Protein AF-G6YA09-F1 (afdb_monomer_lite)

Sequence (116 aa):
MALVQNWIWVSNWNPLIDEISHMAGEDLDVGLRRILEDDLKESDTDASPPRWASCLFDGSHPIAAWFGIDQGTDILHVRIEVPDNLSVRVQTMLDLMRSYKLVASVSSCAGFEPGH

pLDDT: mean 81.67, std 13.81, range [42.19, 96.5]

Foldseek 3Di:
DDKDKDKFFLLQVVVLVCVVCVVLVHDDDPVNVVVQVVQQVVFEVPDVPGRWRWDWRNGPWIKIKTWHDHPPDRMIIIIIDTDPVCRVVNNVVRVCRRVDRDDPDPPPPDDDDDDD

Secondary structure (DSSP, 8-state):
-EEEEEEEEGGGHHHHHHHHHHHHT-PPPHHHHHHHHHHHHH-BTTSSSPB-EEEEE-SSS-EEEEEEE-TTSSEEEEEEEE-TTTHHHHHHHHHHHHHS----------------

Organism: NCBI:txid1082933

Radius of gyration: 16.12 Å; chai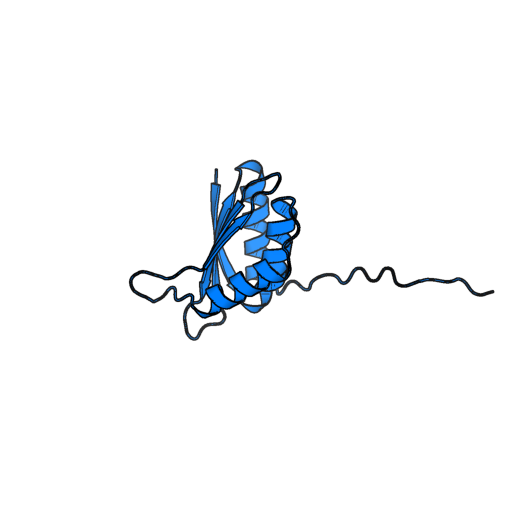ns: 1; bounding box: 42×55×32 Å

Structure (mmCIF, N/CA/C/O backbone):
data_AF-G6YA09-F1
#
_entry.id   AF-G6YA09-F1
#
loop_
_atom_site.group_PDB
_atom_site.id
_atom_site.type_symbol
_atom_site.label_atom_id
_atom_site.label_alt_id
_atom_site.label_comp_id
_atom_site.label_asym_id
_atom_site.label_entity_id
_atom_site.label_seq_id
_atom_site.pdbx_PDB_ins_code
_atom_site.Cartn_x
_atom_site.Cartn_y
_atom_site.Cartn_z
_atom_site.occupancy
_atom_site.B_iso_or_equiv
_atom_site.auth_seq_id
_atom_site.auth_comp_id
_atom_site.auth_asym_id
_atom_site.auth_atom_id
_atom_site.pdbx_PDB_model_num
ATOM 1 N N . MET A 1 1 ? -0.784 4.874 -17.433 1.00 87.69 1 MET A N 1
ATOM 2 C CA . MET A 1 1 ? -0.780 4.848 -15.958 1.00 87.69 1 MET A CA 1
ATOM 3 C C . MET A 1 1 ? -2.165 4.446 -15.526 1.00 87.69 1 MET A C 1
ATOM 5 O O . MET A 1 1 ? -3.135 5.033 -16.002 1.00 87.69 1 MET A O 1
ATOM 9 N N . ALA A 1 2 ? -2.244 3.443 -14.663 1.00 92.50 2 ALA A N 1
ATOM 10 C CA . ALA A 1 2 ? -3.481 2.875 -14.168 1.00 92.50 2 ALA A CA 1
ATOM 11 C C . ALA A 1 2 ? -3.606 3.163 -12.674 1.00 92.50 2 ALA A C 1
ATOM 13 O O . ALA A 1 2 ? -2.664 2.944 -11.914 1.00 92.50 2 ALA A O 1
ATOM 14 N N . LEU A 1 3 ? -4.788 3.617 -12.262 1.00 95.31 3 LEU A N 1
ATOM 15 C CA . LEU A 1 3 ? -5.136 3.787 -10.858 1.00 95.31 3 LEU A CA 1
ATOM 16 C C . LEU A 1 3 ? -5.909 2.558 -10.385 1.00 95.31 3 LEU A C 1
ATOM 18 O O . LEU A 1 3 ? -7.018 2.298 -10.851 1.00 95.31 3 LEU A O 1
ATOM 22 N N . VAL A 1 4 ? -5.321 1.820 -9.452 1.00 95.06 4 VAL A N 1
ATOM 23 C CA . VAL A 1 4 ? -5.920 0.648 -8.814 1.00 95.06 4 VAL A CA 1
ATOM 24 C C . VAL A 1 4 ? -6.344 1.029 -7.402 1.00 95.06 4 VAL A C 1
ATOM 26 O O . VAL A 1 4 ? -5.585 1.663 -6.672 1.00 95.06 4 VAL A O 1
ATOM 29 N N . GLN A 1 5 ? -7.564 0.668 -7.010 1.00 94.25 5 GLN A N 1
ATOM 30 C CA . GLN A 1 5 ? -8.110 1.006 -5.696 1.00 94.25 5 GLN A CA 1
ATOM 31 C C . GLN A 1 5 ? -8.814 -0.198 -5.086 1.00 94.25 5 GLN A C 1
ATOM 33 O O . GLN A 1 5 ? -9.595 -0.869 -5.761 1.00 94.25 5 GLN A O 1
ATOM 38 N N . ASN A 1 6 ? -8.549 -0.468 -3.811 1.00 93.69 6 ASN A N 1
ATOM 39 C CA . ASN A 1 6 ? -9.201 -1.542 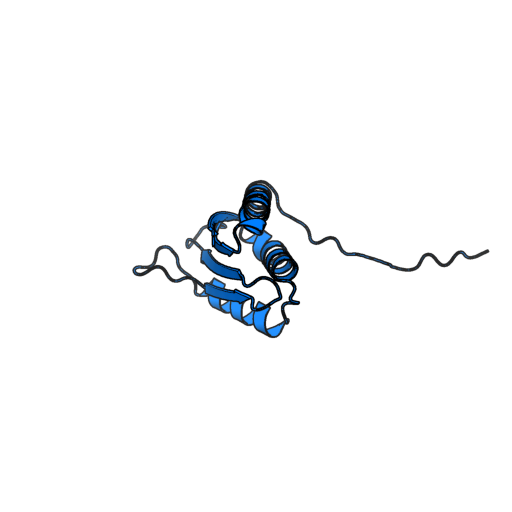-3.069 1.00 93.69 6 ASN A CA 1
ATOM 40 C C . ASN A 1 6 ? -9.085 -1.297 -1.561 1.00 93.69 6 ASN A C 1
ATOM 42 O O . ASN A 1 6 ? -8.467 -0.328 -1.122 1.00 93.69 6 ASN A O 1
ATOM 46 N N . TRP A 1 7 ? -9.638 -2.208 -0.770 1.00 91.88 7 TRP A N 1
ATOM 47 C CA . TRP A 1 7 ? -9.399 -2.265 0.665 1.00 91.88 7 TRP A CA 1
ATOM 48 C C . TRP A 1 7 ? -8.798 -3.611 1.057 1.00 91.88 7 TRP A C 1
ATOM 50 O O . TRP A 1 7 ? -9.086 -4.642 0.444 1.00 91.88 7 TRP A O 1
ATOM 60 N N . ILE A 1 8 ? -7.972 -3.600 2.098 1.00 91.38 8 ILE A N 1
ATOM 61 C CA . ILE A 1 8 ? -7.386 -4.795 2.705 1.00 91.38 8 ILE A CA 1
ATOM 62 C C . ILE A 1 8 ? -7.517 -4.720 4.227 1.00 91.38 8 ILE A C 1
ATOM 64 O O . ILE A 1 8 ? -7.849 -3.678 4.787 1.00 91.38 8 ILE A O 1
ATOM 68 N N . TRP A 1 9 ? -7.234 -5.819 4.918 1.00 89.19 9 TRP A N 1
ATOM 69 C CA . TRP A 1 9 ? -7.098 -5.790 6.375 1.00 89.19 9 TRP A CA 1
ATOM 70 C C . TRP A 1 9 ? -5.829 -5.038 6.781 1.00 89.19 9 TRP A C 1
ATOM 72 O O . TRP A 1 9 ? -4.766 -5.318 6.230 1.00 89.19 9 TRP A O 1
ATOM 82 N N . VAL A 1 10 ? -5.892 -4.177 7.801 1.00 87.69 10 VAL A N 1
ATOM 83 C CA . VAL A 1 10 ? -4.722 -3.442 8.337 1.00 87.69 10 VAL A CA 1
ATOM 84 C C . VAL A 1 10 ? -3.567 -4.390 8.689 1.00 87.69 10 VAL A C 1
ATOM 86 O O . VAL A 1 10 ? -2.399 -4.068 8.492 1.00 87.69 10 VAL A O 1
ATOM 89 N N . SER A 1 11 ? -3.874 -5.621 9.115 1.00 86.69 11 SER A N 1
ATOM 90 C CA . SER A 1 11 ? -2.858 -6.647 9.396 1.00 86.69 11 SER A CA 1
ATOM 91 C C . SER A 1 11 ? -1.999 -7.072 8.190 1.00 86.69 11 SER A C 1
ATOM 93 O O . SER A 1 11 ? -0.956 -7.695 8.394 1.00 86.69 11 SER A O 1
ATOM 95 N N . ASN A 1 12 ? -2.409 -6.735 6.961 1.00 88.06 12 ASN A N 1
ATOM 96 C CA . ASN A 1 12 ? -1.660 -6.954 5.720 1.00 88.06 12 ASN A CA 1
ATOM 97 C C . ASN A 1 12 ? -0.775 -5.762 5.318 1.00 88.06 12 ASN A C 1
ATOM 99 O O . ASN A 1 12 ? -0.123 -5.837 4.281 1.00 88.06 12 ASN A O 1
ATOM 103 N N . TRP A 1 13 ? -0.700 -4.701 6.129 1.00 88.06 13 TRP A N 1
ATOM 104 C CA . TRP A 1 13 ? 0.147 -3.530 5.876 1.00 88.06 13 TRP A CA 1
ATOM 105 C C . TRP A 1 13 ? 1.589 -3.895 5.505 1.00 88.06 13 TRP A C 1
ATOM 107 O O . TRP A 1 13 ? 2.103 -3.462 4.479 1.00 88.06 13 TRP A O 1
ATOM 117 N N . ASN A 1 14 ? 2.232 -4.735 6.318 1.00 87.12 14 ASN A N 1
ATOM 118 C CA . ASN A 1 14 ? 3.632 -5.086 6.101 1.00 87.12 14 ASN A CA 1
ATOM 119 C C . ASN A 1 14 ? 3.855 -5.861 4.790 1.00 87.12 14 ASN A C 1
ATOM 121 O O . ASN A 1 14 ? 4.642 -5.384 3.975 1.00 87.12 14 ASN A O 1
ATOM 125 N N . PRO A 1 15 ? 3.132 -6.970 4.531 1.00 88.25 15 PRO A N 1
ATOM 126 C CA . PRO A 1 15 ? 3.188 -7.648 3.237 1.00 88.25 15 PRO A CA 1
ATOM 127 C C . PRO A 1 15 ? 2.874 -6.743 2.040 1.00 88.25 15 PRO A C 1
ATOM 129 O O . PRO A 1 15 ? 3.468 -6.913 0.980 1.00 88.25 15 PRO A O 1
ATOM 132 N N . LEU A 1 16 ? 1.942 -5.794 2.191 1.00 90.06 16 LEU A N 1
ATOM 133 C CA . LEU A 1 16 ? 1.591 -4.850 1.132 1.00 90.06 16 LEU A CA 1
ATOM 134 C C . LEU A 1 16 ? 2.781 -3.972 0.753 1.00 90.06 16 LEU A C 1
ATOM 136 O O . LEU A 1 16 ? 3.121 -3.874 -0.422 1.00 90.06 16 LEU A O 1
ATOM 140 N N . ILE A 1 17 ? 3.402 -3.334 1.743 1.00 89.00 17 ILE A N 1
ATOM 141 C CA . ILE A 1 17 ? 4.526 -2.427 1.514 1.00 89.00 17 ILE A CA 1
ATOM 142 C C . ILE A 1 17 ? 5.728 -3.178 0.939 1.00 89.00 17 ILE A C 1
ATOM 144 O O . ILE A 1 17 ? 6.357 -2.679 0.006 1.00 89.00 17 ILE A O 1
ATOM 148 N N . ASP A 1 18 ? 6.006 -4.390 1.424 1.00 88.31 18 ASP A N 1
ATOM 149 C CA . ASP A 1 18 ? 7.098 -5.215 0.897 1.00 88.31 18 ASP A CA 1
ATOM 150 C C . ASP A 1 18 ? 6.882 -5.541 -0.593 1.00 88.31 18 ASP A C 1
ATOM 152 O O . ASP A 1 18 ? 7.797 -5.385 -1.402 1.00 88.31 18 ASP A O 1
ATOM 156 N N . GLU A 1 19 ? 5.660 -5.916 -0.988 1.00 89.44 19 GLU A N 1
ATOM 157 C CA . GLU A 1 19 ? 5.365 -6.209 -2.394 1.00 89.44 19 GLU A CA 1
ATOM 158 C C . GLU A 1 19 ? 5.351 -4.969 -3.289 1.00 89.44 19 GLU A C 1
ATOM 160 O O . GLU A 1 19 ? 5.808 -5.040 -4.430 1.00 89.44 19 GLU A O 1
ATOM 165 N N . ILE A 1 20 ? 4.864 -3.819 -2.807 1.00 90.50 20 ILE A N 1
ATOM 166 C CA . ILE A 1 20 ? 4.928 -2.569 -3.583 1.00 90.50 20 ILE A CA 1
ATOM 167 C C . ILE A 1 20 ? 6.387 -2.186 -3.846 1.00 90.50 20 ILE A C 1
ATOM 169 O O . ILE A 1 20 ? 6.731 -1.892 -4.989 1.00 90.50 20 ILE A O 1
ATOM 173 N N . SER A 1 21 ? 7.243 -2.272 -2.826 1.00 88.12 21 SER A N 1
ATOM 174 C CA . SER A 1 21 ? 8.682 -1.996 -2.944 1.00 88.12 21 SER A CA 1
ATOM 175 C C . SER A 1 21 ? 9.332 -2.929 -3.968 1.00 88.12 21 SER A C 1
ATOM 177 O O . SER A 1 21 ? 9.970 -2.489 -4.927 1.00 88.12 21 SER A O 1
ATOM 179 N N . HIS A 1 22 ? 9.058 -4.231 -3.847 1.00 89.44 22 HIS A N 1
ATOM 180 C CA . HIS A 1 22 ? 9.562 -5.233 -4.778 1.00 89.44 22 HIS A CA 1
ATOM 181 C C . HIS A 1 22 ? 9.088 -4.993 -6.222 1.00 89.44 22 HIS A C 1
ATOM 183 O O . HIS A 1 22 ? 9.873 -5.126 -7.162 1.00 89.44 22 HIS A O 1
ATOM 189 N N . MET A 1 23 ? 7.821 -4.610 -6.421 1.00 89.44 23 MET A N 1
ATOM 190 C CA . MET A 1 23 ? 7.278 -4.269 -7.741 1.00 89.44 23 MET A CA 1
ATOM 191 C C . MET A 1 23 ? 7.880 -2.988 -8.322 1.00 89.44 23 MET A C 1
ATOM 193 O O . MET A 1 23 ? 8.125 -2.939 -9.529 1.00 89.44 23 MET A O 1
ATOM 197 N N . ALA A 1 24 ? 8.121 -1.976 -7.488 1.00 87.94 24 ALA A N 1
ATOM 198 C CA . ALA A 1 24 ? 8.809 -0.756 -7.891 1.00 87.94 24 ALA A CA 1
ATOM 199 C C . ALA A 1 24 ? 10.288 -1.018 -8.225 1.00 87.94 24 ALA A C 1
ATOM 201 O O . ALA A 1 24 ? 10.889 -0.289 -9.015 1.00 87.94 24 ALA A O 1
ATOM 202 N N . GLY A 1 25 ? 10.859 -2.103 -7.694 1.00 86.88 25 GLY A N 1
ATOM 203 C CA . GLY A 1 25 ? 12.263 -2.461 -7.863 1.00 86.88 25 GLY A CA 1
ATOM 204 C C . GLY A 1 25 ? 13.174 -1.674 -6.924 1.00 86.88 25 GLY A C 1
ATOM 205 O O . GLY A 1 25 ? 14.294 -1.343 -7.309 1.00 86.88 25 GLY A O 1
ATOM 206 N N . GLU A 1 26 ? 12.682 -1.351 -5.729 1.00 84.94 26 GLU A N 1
ATOM 207 C CA . GLU A 1 26 ? 13.436 -0.697 -4.662 1.00 84.94 26 GLU A CA 1
ATOM 208 C C . GLU A 1 26 ? 13.264 -1.437 -3.333 1.00 84.94 26 GLU A C 1
ATOM 210 O O . GLU A 1 26 ? 12.262 -2.117 -3.107 1.00 84.94 26 GLU A O 1
ATOM 215 N N . ASP A 1 27 ? 14.251 -1.302 -2.452 1.00 78.44 27 ASP A N 1
ATOM 216 C CA . ASP A 1 27 ? 14.159 -1.795 -1.081 1.00 78.44 27 ASP A CA 1
ATOM 217 C C . ASP A 1 27 ? 13.714 -0.647 -0.176 1.00 78.44 27 ASP A C 1
ATOM 219 O O . ASP A 1 27 ? 14.357 0.405 -0.126 1.00 78.44 27 ASP A O 1
ATOM 223 N N . LEU A 1 28 ? 12.624 -0.851 0.563 1.00 73.88 28 LEU A N 1
ATOM 224 C CA . LEU A 1 28 ? 12.166 0.146 1.519 1.00 73.88 28 LEU A CA 1
ATOM 225 C C . LEU A 1 28 ? 13.084 0.161 2.744 1.00 73.88 28 LEU A C 1
ATOM 227 O O . LEU A 1 28 ? 13.164 -0.824 3.484 1.00 73.88 28 LEU A O 1
ATOM 231 N N . ASP A 1 29 ? 13.739 1.291 2.998 1.00 75.25 29 ASP A N 1
ATOM 232 C CA . ASP A 1 29 ? 14.511 1.458 4.226 1.00 75.25 29 ASP A CA 1
ATOM 233 C C . ASP A 1 29 ? 13.597 1.463 5.467 1.00 75.25 29 ASP A C 1
ATOM 235 O O . ASP A 1 29 ? 12.452 1.930 5.447 1.00 75.25 29 ASP A O 1
ATOM 239 N N . VAL A 1 30 ? 14.133 0.981 6.590 1.00 75.12 30 VAL A N 1
ATOM 240 C CA . VAL A 1 30 ? 13.444 0.914 7.886 1.00 75.12 30 VAL A CA 1
ATOM 241 C C . VAL A 1 30 ? 12.970 2.302 8.333 1.00 75.12 30 VAL A C 1
ATOM 243 O O . VAL A 1 30 ? 11.906 2.419 8.945 1.00 75.12 30 VAL A O 1
ATOM 246 N N . GLY A 1 31 ? 13.725 3.360 8.011 1.00 74.44 31 GLY A N 1
ATOM 247 C CA . GLY A 1 31 ? 13.339 4.739 8.299 1.00 74.44 31 GLY A CA 1
ATOM 248 C C . GLY A 1 31 ? 12.071 5.166 7.559 1.00 74.44 31 GLY A C 1
ATOM 249 O O . GLY A 1 31 ? 11.146 5.685 8.183 1.00 74.44 31 GLY A O 1
ATOM 250 N N . LEU A 1 32 ? 11.996 4.889 6.254 1.00 71.19 32 LEU A N 1
ATOM 251 C CA . LEU A 1 32 ? 10.837 5.232 5.425 1.00 71.19 32 LEU A CA 1
ATOM 252 C C . LEU A 1 32 ? 9.599 4.429 5.842 1.00 71.19 32 LEU A C 1
ATOM 254 O O . LEU A 1 32 ? 8.505 4.982 5.933 1.00 71.19 32 LEU A O 1
ATOM 258 N N . ARG A 1 33 ? 9.788 3.151 6.195 1.00 80.00 33 ARG A N 1
ATOM 259 C CA . ARG A 1 33 ? 8.715 2.293 6.721 1.00 80.00 33 ARG A CA 1
ATOM 260 C C . ARG A 1 33 ? 8.080 2.889 7.969 1.00 80.00 33 ARG A C 1
ATOM 262 O O . ARG A 1 33 ? 6.860 2.931 8.085 1.00 80.00 33 ARG A O 1
ATOM 269 N N . ARG A 1 34 ? 8.915 3.364 8.892 1.00 78.69 34 ARG A N 1
ATOM 270 C CA . ARG A 1 34 ? 8.459 3.942 10.155 1.00 78.69 34 ARG A CA 1
ATOM 271 C C . ARG A 1 34 ? 7.714 5.258 9.950 1.00 78.69 34 ARG A C 1
ATOM 273 O O . ARG A 1 34 ? 6.694 5.461 10.594 1.00 78.69 34 ARG A O 1
ATOM 280 N N . ILE A 1 35 ? 8.196 6.111 9.043 1.00 78.75 35 ILE A N 1
ATOM 281 C CA . ILE A 1 35 ? 7.504 7.356 8.678 1.00 78.75 35 ILE A CA 1
ATOM 282 C C . ILE A 1 35 ? 6.110 7.035 8.138 1.00 78.75 35 ILE A C 1
ATOM 284 O O . ILE A 1 35 ? 5.132 7.585 8.623 1.00 78.75 35 ILE A O 1
ATOM 288 N N . LEU A 1 36 ? 6.003 6.074 7.217 1.00 81.06 36 LEU A N 1
ATOM 289 C CA . LEU A 1 36 ? 4.711 5.667 6.665 1.00 81.06 36 LEU A CA 1
ATOM 290 C C . LEU A 1 36 ? 3.778 5.057 7.710 1.00 81.06 36 LEU A C 1
ATOM 292 O O . LEU A 1 36 ? 2.578 5.300 7.664 1.00 81.06 36 LEU A O 1
ATOM 296 N N . GLU A 1 37 ? 4.303 4.269 8.648 1.00 83.44 37 GLU A N 1
ATOM 297 C CA . GLU A 1 37 ? 3.511 3.738 9.761 1.00 83.44 37 GLU A CA 1
ATOM 298 C C . GLU A 1 37 ? 2.988 4.838 10.689 1.00 83.44 37 GLU A C 1
ATOM 300 O O . GLU A 1 37 ? 1.871 4.726 11.196 1.00 83.44 37 GLU A O 1
ATOM 305 N N . ASP A 1 38 ? 3.784 5.875 10.943 1.00 83.44 38 ASP A N 1
ATOM 306 C CA . ASP A 1 38 ? 3.371 7.005 11.770 1.00 83.44 38 ASP A CA 1
ATOM 307 C C . ASP A 1 38 ? 2.345 7.878 11.0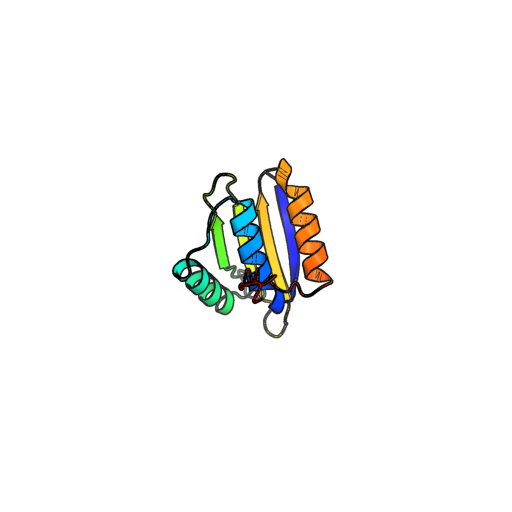24 1.00 83.44 38 ASP A C 1
ATOM 309 O O 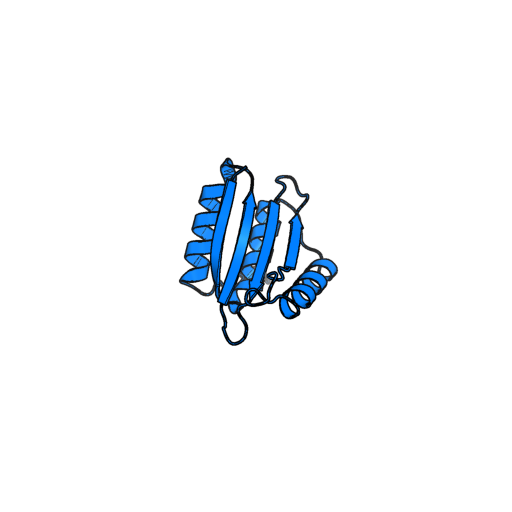. ASP A 1 38 ? 1.272 8.136 11.572 1.00 83.44 38 ASP A O 1
ATOM 313 N N . ASP A 1 39 ? 2.577 8.185 9.745 1.00 81.81 39 ASP A N 1
ATOM 314 C CA . ASP A 1 39 ? 1.618 8.887 8.879 1.00 81.81 39 ASP A CA 1
ATOM 315 C C . ASP A 1 39 ? 0.292 8.119 8.758 1.00 81.81 39 ASP A C 1
ATOM 317 O O . ASP A 1 39 ? -0.792 8.705 8.749 1.00 81.81 39 ASP A O 1
ATOM 321 N N . LEU A 1 40 ? 0.350 6.784 8.697 1.00 82.81 40 LEU A N 1
ATOM 322 C CA . LEU A 1 40 ? -0.835 5.937 8.620 1.00 82.81 40 LEU A CA 1
ATOM 323 C C . LEU A 1 40 ? -1.678 6.006 9.901 1.00 82.81 40 LEU A C 1
ATOM 325 O O . LEU A 1 40 ? -2.906 6.007 9.816 1.00 82.81 40 LEU A O 1
ATOM 329 N N . LYS A 1 41 ? -1.054 6.104 11.081 1.00 80.44 41 LYS A N 1
ATOM 330 C CA . LYS A 1 41 ? -1.780 6.297 12.354 1.00 80.44 41 LYS A CA 1
ATOM 331 C C . LYS A 1 41 ? -2.469 7.657 12.426 1.00 80.44 41 LYS A C 1
ATOM 333 O O . LYS A 1 41 ? -3.459 7.795 13.139 1.00 80.44 41 LYS A O 1
ATOM 338 N N . GLU A 1 42 ? -1.935 8.650 11.722 1.00 79.00 42 GLU A N 1
ATOM 339 C CA . GLU A 1 42 ? -2.523 9.988 11.617 1.00 79.00 42 GLU A CA 1
ATOM 340 C C . GLU A 1 42 ? -3.552 10.107 10.478 1.00 79.00 42 GLU A C 1
ATOM 342 O O . GLU A 1 42 ? -4.287 11.101 10.409 1.00 79.00 42 GLU A O 1
ATOM 347 N N . SER A 1 43 ? -3.628 9.096 9.603 1.00 78.62 43 SER A N 1
ATOM 348 C CA . SER A 1 43 ? -4.601 9.024 8.513 1.00 78.62 43 SER A CA 1
ATOM 349 C C . SER A 1 43 ? -6.026 8.834 9.039 1.00 78.62 43 SER A C 1
ATOM 351 O O . SER A 1 43 ? -6.265 8.203 10.069 1.00 78.62 43 SER A O 1
ATOM 353 N N . ASP A 1 44 ? -6.980 9.437 8.335 1.00 73.50 44 ASP A N 1
ATOM 354 C CA . ASP A 1 44 ? -8.390 9.444 8.710 1.00 73.50 44 ASP A CA 1
ATOM 355 C C . ASP A 1 44 ? -9.215 9.703 7.451 1.00 73.50 44 ASP A C 1
ATOM 357 O O . ASP A 1 44 ? -9.322 10.839 6.970 1.00 73.50 44 ASP A O 1
ATOM 361 N N . THR A 1 45 ? -9.741 8.629 6.874 1.00 72.00 45 THR A N 1
ATOM 362 C CA . THR A 1 45 ? -10.539 8.667 5.644 1.00 72.00 45 THR A CA 1
ATOM 363 C C . THR A 1 45 ? -11.949 9.209 5.858 1.00 72.00 45 THR A C 1
ATOM 365 O O . THR A 1 45 ? -12.566 9.642 4.882 1.00 72.00 45 THR A O 1
ATOM 368 N N . ASP A 1 46 ? -12.411 9.277 7.111 1.00 72.25 46 ASP A N 1
ATOM 369 C CA . ASP A 1 46 ? -13.701 9.849 7.508 1.00 72.25 46 ASP A CA 1
ATOM 370 C C . ASP A 1 46 ? -13.615 11.362 7.805 1.00 72.25 46 ASP A C 1
ATOM 372 O O . ASP A 1 46 ? -14.641 12.049 7.888 1.00 72.25 46 ASP A O 1
ATOM 376 N N . ALA A 1 47 ? -12.402 11.916 7.930 1.00 73.31 47 ALA A N 1
ATOM 377 C CA . ALA A 1 47 ? -12.182 13.355 8.059 1.00 73.31 47 ALA A CA 1
ATOM 378 C C . ALA A 1 47 ? -12.656 14.132 6.817 1.00 73.31 47 ALA A C 1
ATOM 380 O O . ALA A 1 47 ? -12.706 13.623 5.698 1.00 73.31 47 ALA A O 1
ATOM 381 N N . SER A 1 48 ? -12.951 15.424 6.997 1.00 69.50 48 SER A N 1
ATOM 382 C CA . SER A 1 48 ? -13.290 16.334 5.898 1.00 69.50 48 SER A CA 1
ATOM 383 C C . SER A 1 48 ? -12.304 17.513 5.862 1.00 69.50 48 SER A C 1
ATOM 385 O O . SER A 1 48 ? -12.426 18.422 6.688 1.00 69.50 48 SER A O 1
ATOM 387 N N . PRO A 1 49 ? -11.314 17.521 4.942 1.00 72.12 49 PRO A N 1
ATOM 388 C CA . PRO A 1 49 ? -11.072 16.527 3.889 1.00 72.12 49 PRO A CA 1
ATOM 389 C C . PRO A 1 49 ? -10.425 15.219 4.404 1.00 72.12 49 PRO A C 1
ATOM 391 O O . PRO A 1 49 ? -9.740 15.256 5.430 1.00 72.12 49 PRO A O 1
ATOM 394 N N . PRO A 1 50 ? -10.579 14.092 3.675 1.00 80.50 50 PRO A N 1
ATOM 395 C CA . PRO A 1 50 ? -9.948 12.821 4.026 1.00 80.50 50 PRO A CA 1
ATOM 396 C C . PRO A 1 50 ? -8.427 12.942 4.063 1.00 80.50 50 PRO A C 1
ATOM 398 O O . PRO A 1 50 ? -7.818 13.487 3.135 1.00 80.50 50 PRO A O 1
ATOM 401 N N . ARG A 1 51 ? -7.808 12.402 5.109 1.00 82.19 51 ARG A N 1
ATOM 402 C CA . ARG A 1 51 ? -6.355 12.394 5.287 1.00 82.19 51 ARG A CA 1
ATOM 403 C C . ARG A 1 51 ? -5.802 11.034 4.895 1.00 82.19 51 ARG A C 1
ATOM 405 O O . ARG A 1 51 ? -6.195 10.020 5.460 1.00 82.19 51 ARG A O 1
ATOM 412 N N . TRP A 1 52 ? -4.886 11.044 3.934 1.00 88.06 52 TRP A N 1
ATOM 413 C CA . TRP A 1 52 ? -4.223 9.857 3.406 1.00 88.06 52 TRP A CA 1
ATOM 414 C C . TRP A 1 52 ? -2.729 9.956 3.690 1.00 88.06 52 TRP A C 1
ATOM 416 O O . TRP A 1 52 ? -2.132 11.002 3.435 1.00 88.06 52 TRP A O 1
ATOM 426 N N . ALA A 1 53 ? -2.126 8.866 4.153 1.00 88.56 53 ALA A N 1
ATOM 427 C CA . ALA A 1 53 ? -0.683 8.698 4.083 1.00 88.56 53 ALA A CA 1
ATOM 428 C C . ALA A 1 53 ? -0.308 8.427 2.622 1.00 88.56 53 ALA A C 1
ATOM 430 O O . ALA A 1 53 ? -0.992 7.659 1.945 1.00 88.56 53 ALA A O 1
ATOM 431 N N . SER A 1 54 ? 0.748 9.054 2.110 1.00 89.56 54 SER A N 1
ATOM 432 C CA . SER A 1 54 ? 1.163 8.883 0.715 1.00 89.56 54 SER A CA 1
ATOM 433 C C . SER A 1 54 ? 2.647 8.594 0.607 1.00 89.56 54 SER A C 1
ATOM 435 O O . SER A 1 54 ? 3.446 9.237 1.281 1.00 89.56 54 SER A O 1
ATOM 437 N N . CYS A 1 55 ? 3.010 7.688 -0.292 1.00 88.25 55 CYS A N 1
ATOM 438 C CA . CYS A 1 55 ? 4.391 7.360 -0.606 1.00 88.25 55 CYS A CA 1
ATOM 439 C C . CYS A 1 55 ? 4.593 7.335 -2.118 1.00 88.25 55 CYS A C 1
ATOM 441 O O . CYS A 1 55 ? 3.720 6.869 -2.854 1.00 88.25 55 CYS A O 1
ATOM 443 N N . LEU A 1 56 ? 5.752 7.806 -2.563 1.00 88.88 56 LEU A N 1
ATOM 444 C CA . LEU A 1 56 ? 6.226 7.607 -3.922 1.00 88.88 56 LEU A CA 1
ATOM 445 C C . LEU A 1 56 ? 7.420 6.659 -3.868 1.00 88.88 56 LEU A C 1
ATOM 447 O O . LEU A 1 56 ? 8.372 6.911 -3.135 1.00 88.88 56 LEU A O 1
ATOM 451 N N . PHE A 1 57 ? 7.326 5.588 -4.643 1.00 88.25 57 PHE A N 1
ATOM 452 C CA . PHE A 1 57 ? 8.374 4.608 -4.850 1.00 88.25 57 PHE A CA 1
ATOM 453 C C . PHE A 1 57 ? 9.038 4.946 -6.185 1.00 88.25 57 PHE A C 1
ATOM 455 O O . PHE A 1 57 ? 8.384 4.863 -7.229 1.00 88.25 57 PHE A O 1
ATOM 462 N N . ASP A 1 58 ? 10.301 5.366 -6.152 1.00 86.94 58 ASP A N 1
ATOM 463 C CA . ASP A 1 58 ? 11.038 5.947 -7.289 1.00 86.94 58 ASP A CA 1
ATOM 464 C C . ASP A 1 58 ? 11.933 4.923 -8.010 1.00 86.94 58 ASP A C 1
ATOM 466 O O . ASP A 1 58 ? 12.795 5.281 -8.819 1.00 86.94 58 ASP A O 1
ATOM 470 N N . GLY A 1 59 ? 11.742 3.635 -7.718 1.00 85.25 59 GLY A N 1
ATOM 471 C CA . GLY A 1 59 ? 12.447 2.534 -8.358 1.00 85.25 59 GLY A CA 1
ATOM 472 C C . GLY A 1 59 ? 12.278 2.455 -9.886 1.00 85.25 59 GLY A C 1
ATOM 473 O O . GLY A 1 59 ? 11.747 3.332 -10.570 1.00 85.25 59 GLY A O 1
ATOM 474 N N . SER A 1 60 ? 12.728 1.337 -10.459 1.00 88.12 60 SER A N 1
ATOM 475 C CA . SER A 1 60 ? 12.678 1.084 -11.913 1.00 88.12 60 SER A CA 1
ATOM 476 C C . SER A 1 60 ? 11.268 1.203 -12.511 1.00 88.12 60 SER A C 1
ATOM 478 O O . SER A 1 60 ? 11.112 1.484 -13.704 1.00 88.12 60 SER A O 1
ATOM 480 N N . HIS A 1 61 ? 10.243 0.987 -11.691 1.00 87.56 61 HIS A N 1
ATOM 481 C CA . HIS A 1 61 ? 8.848 1.211 -12.030 1.00 87.56 61 HIS A CA 1
ATOM 482 C C . HIS A 1 61 ? 8.241 2.162 -10.998 1.00 87.56 61 HIS A C 1
ATOM 484 O O . HIS A 1 61 ? 7.907 1.703 -9.912 1.00 87.56 61 HIS A O 1
ATOM 490 N N . PRO A 1 62 ? 8.083 3.461 -11.314 1.00 89.12 62 PRO A N 1
ATOM 491 C CA . PRO A 1 62 ? 7.539 4.412 -10.358 1.00 89.12 62 PRO A CA 1
ATOM 492 C C . PRO A 1 62 ? 6.127 4.018 -9.924 1.00 89.12 62 PRO A C 1
ATOM 494 O O . PRO A 1 62 ? 5.268 3.767 -10.776 1.00 89.12 62 PRO A O 1
ATOM 497 N N . ILE A 1 63 ? 5.893 3.964 -8.615 1.00 91.94 63 ILE A N 1
ATOM 498 C CA . ILE A 1 63 ? 4.593 3.636 -8.024 1.00 91.94 63 ILE A CA 1
ATOM 499 C C . ILE A 1 63 ? 4.236 4.720 -7.013 1.00 91.94 63 ILE A C 1
ATOM 501 O O . ILE A 1 63 ? 4.979 4.956 -6.068 1.00 91.94 63 ILE A O 1
ATOM 505 N N . ALA A 1 64 ? 3.080 5.359 -7.175 1.00 93.38 64 ALA A N 1
ATOM 506 C CA . ALA A 1 64 ? 2.538 6.251 -6.153 1.00 93.38 64 ALA A CA 1
ATOM 507 C C . ALA A 1 64 ? 1.443 5.515 -5.381 1.00 93.38 64 ALA A C 1
ATOM 509 O O . ALA A 1 64 ? 0.520 4.966 -5.982 1.00 93.38 64 ALA A O 1
ATOM 510 N N . ALA A 1 65 ? 1.540 5.484 -4.056 1.00 93.00 65 ALA A N 1
ATOM 511 C CA . ALA A 1 65 ? 0.586 4.797 -3.200 1.00 93.00 65 ALA A CA 1
ATOM 512 C C . ALA A 1 65 ? 0.001 5.745 -2.151 1.00 93.00 65 ALA A C 1
ATOM 514 O O . ALA A 1 65 ? 0.708 6.565 -1.569 1.00 93.00 65 ALA A O 1
ATOM 515 N N . TRP A 1 66 ? -1.295 5.600 -1.892 1.00 94.44 66 TRP A N 1
ATOM 516 C CA . TRP A 1 66 ? -2.030 6.306 -0.852 1.00 94.44 66 TRP A CA 1
ATOM 517 C C . TRP A 1 66 ? -2.760 5.303 0.030 1.00 94.44 66 TRP A C 1
ATOM 519 O O . TRP A 1 66 ? -3.419 4.384 -0.464 1.00 94.44 66 TRP A O 1
ATOM 529 N N . PHE A 1 67 ? -2.677 5.522 1.334 1.00 92.88 67 PHE A N 1
ATOM 530 C CA . PHE A 1 67 ? -3.194 4.639 2.365 1.00 92.88 67 PHE A CA 1
ATOM 531 C C . PHE A 1 67 ? -4.050 5.426 3.353 1.00 92.88 67 PHE A C 1
ATOM 533 O O . PHE A 1 67 ? -3.712 6.554 3.714 1.00 92.88 67 PHE A O 1
ATOM 540 N N . GLY A 1 68 ? -5.162 4.843 3.782 1.00 89.94 68 GLY A N 1
ATOM 541 C CA . GLY A 1 68 ? -6.064 5.482 4.730 1.00 89.94 68 GLY A CA 1
ATOM 542 C C . GLY A 1 68 ? -6.828 4.463 5.561 1.00 89.94 68 GLY A C 1
ATOM 543 O O . GLY A 1 68 ? -7.196 3.407 5.048 1.00 89.94 68 GLY A O 1
ATOM 544 N N . ILE A 1 69 ? -7.038 4.765 6.839 1.00 87.19 69 ILE A N 1
ATOM 545 C CA . ILE A 1 69 ? -7.768 3.905 7.775 1.00 87.19 69 ILE A CA 1
ATOM 546 C C . ILE A 1 69 ? -9.094 4.571 8.146 1.00 87.19 69 ILE A C 1
ATOM 548 O O . ILE A 1 69 ? -9.107 5.729 8.567 1.00 87.19 69 ILE A O 1
ATOM 552 N N . ASP A 1 70 ? -10.188 3.810 8.051 1.00 81.06 70 ASP A N 1
ATOM 553 C CA . ASP A 1 70 ? -11.481 4.226 8.607 1.00 81.06 70 ASP A CA 1
ATOM 554 C C . ASP A 1 70 ? -11.431 4.039 10.130 1.00 81.06 70 ASP A C 1
ATOM 556 O O . ASP A 1 70 ? -11.190 2.925 10.625 1.00 81.06 70 ASP A O 1
ATOM 560 N N . GLN A 1 71 ? -11.646 5.114 10.894 1.00 73.69 71 GLN A N 1
ATOM 561 C CA . GLN A 1 71 ? -11.490 5.065 12.347 1.00 73.69 71 GLN A CA 1
ATOM 562 C C . GLN A 1 71 ? -12.471 4.080 12.993 1.00 73.69 71 GLN A C 1
ATOM 564 O O . GLN A 1 71 ? -13.670 4.073 12.726 1.00 73.69 71 GLN A O 1
ATOM 569 N N . GLY A 1 72 ? -11.953 3.248 13.900 1.00 75.00 72 GLY A N 1
ATOM 570 C CA . GLY A 1 72 ? -12.747 2.211 14.565 1.00 75.00 72 GLY A CA 1
ATOM 571 C C . GLY A 1 72 ? -12.961 0.948 13.726 1.00 75.00 72 GLY A C 1
ATOM 572 O O . GLY A 1 72 ? -13.741 0.086 14.132 1.00 75.00 72 GLY A O 1
ATOM 573 N N . THR A 1 73 ? -12.262 0.812 12.596 1.00 81.25 73 THR A N 1
ATOM 574 C CA . THR A 1 73 ? -12.242 -0.404 11.777 1.00 81.25 73 THR A CA 1
ATOM 575 C C . THR A 1 73 ? -10.819 -0.950 11.615 1.00 81.25 73 THR A C 1
ATOM 577 O O . THR A 1 73 ? -9.840 -0.228 11.781 1.00 81.25 73 THR A O 1
ATOM 580 N N . ASP A 1 74 ? -10.710 -2.225 11.232 1.00 83.88 74 ASP A N 1
ATOM 581 C CA . ASP A 1 74 ? -9.448 -2.852 10.806 1.00 83.88 74 ASP A CA 1
ATOM 582 C C . ASP A 1 74 ? -9.273 -2.810 9.274 1.00 83.88 74 ASP A C 1
ATOM 584 O O . ASP A 1 74 ? -8.606 -3.672 8.687 1.00 83.88 74 ASP A O 1
ATOM 588 N N . ILE A 1 75 ? -9.906 -1.838 8.609 1.00 87.12 75 ILE A N 1
ATOM 589 C CA . ILE A 1 75 ? -9.905 -1.695 7.152 1.00 87.12 75 ILE A CA 1
ATOM 590 C C . ILE A 1 75 ? -8.873 -0.644 6.745 1.00 87.12 75 ILE A C 1
ATOM 592 O O . ILE A 1 75 ? -8.906 0.500 7.191 1.00 87.12 75 ILE A O 1
ATOM 596 N N . LEU A 1 76 ? -7.968 -1.052 5.858 1.00 90.25 76 LEU A N 1
ATOM 597 C CA . LEU A 1 76 ? -7.011 -0.189 5.187 1.00 90.25 76 LEU A CA 1
ATOM 598 C C . LEU A 1 76 ? -7.473 0.033 3.747 1.00 90.25 76 LEU A C 1
ATOM 600 O O . LEU A 1 76 ? -7.458 -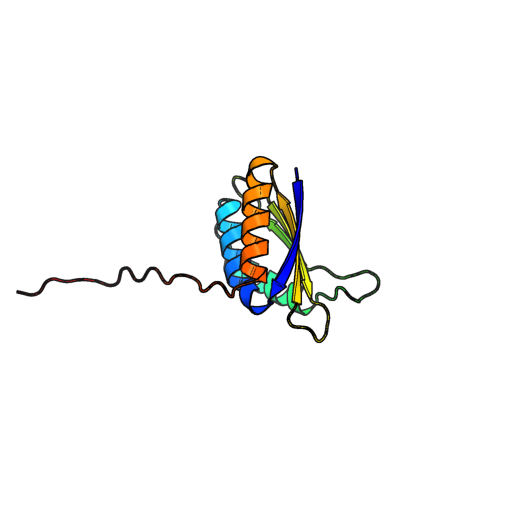0.896 2.935 1.00 90.25 76 LEU A O 1
ATOM 604 N N . HIS A 1 77 ? -7.843 1.264 3.413 1.00 92.44 77 HIS A N 1
ATOM 605 C CA . HIS A 1 77 ? -8.061 1.683 2.035 1.00 92.44 77 H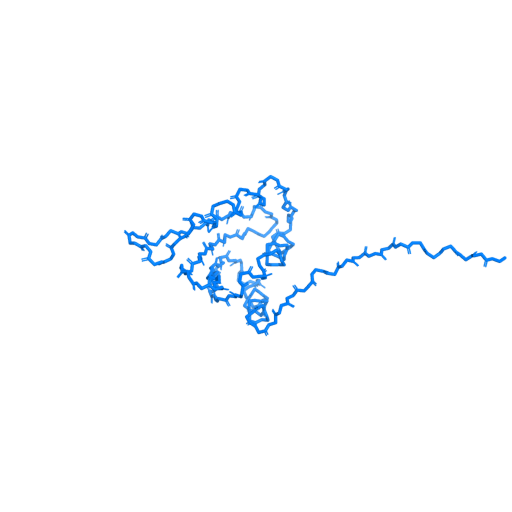IS A CA 1
ATOM 606 C C . HIS A 1 77 ? -6.731 1.943 1.354 1.00 92.44 77 HIS A C 1
ATOM 608 O O . HIS A 1 77 ? -5.853 2.616 1.894 1.00 92.44 77 HIS A O 1
ATOM 614 N N . VAL A 1 78 ? -6.602 1.427 0.138 1.00 93.38 78 VAL A N 1
ATOM 615 C CA . VAL A 1 78 ? -5.378 1.492 -0.648 1.00 93.38 78 VAL A CA 1
ATOM 616 C C . VAL A 1 78 ? -5.710 2.034 -2.032 1.00 93.38 78 VAL A C 1
ATOM 618 O O . VAL A 1 78 ? -6.608 1.538 -2.716 1.00 93.38 78 VAL A O 1
ATOM 621 N N . ARG A 1 79 ? -4.958 3.042 -2.468 1.00 95.25 79 ARG A N 1
ATOM 622 C CA . ARG A 1 79 ? -4.951 3.529 -3.850 1.00 95.25 79 ARG A CA 1
ATOM 623 C C . ARG A 1 79 ? -3.525 3.468 -4.359 1.00 95.25 79 ARG A C 1
ATOM 625 O O . ARG A 1 79 ? -2.625 3.928 -3.671 1.00 95.25 79 ARG A O 1
ATOM 632 N N . ILE A 1 80 ? -3.319 2.903 -5.539 1.00 94.88 80 ILE A N 1
ATOM 633 C CA . ILE A 1 80 ? -1.991 2.753 -6.126 1.00 94.88 80 ILE A CA 1
ATOM 634 C C . ILE A 1 80 ? -2.054 3.162 -7.591 1.00 94.88 80 ILE A C 1
ATOM 636 O O . ILE A 1 80 ? -2.826 2.600 -8.368 1.00 94.88 80 ILE A O 1
ATOM 640 N N . GLU A 1 81 ? -1.250 4.145 -7.966 1.00 96.50 81 GLU A N 1
ATOM 641 C CA . GLU A 1 81 ? -1.000 4.516 -9.350 1.00 96.50 81 GLU A CA 1
ATOM 642 C C . GLU A 1 81 ? 0.258 3.798 -9.835 1.00 96.50 81 GLU A C 1
ATOM 644 O O . GLU A 1 81 ? 1.339 3.957 -9.267 1.00 96.50 81 GLU A O 1
ATOM 649 N N . VAL A 1 82 ? 0.097 2.980 -10.876 1.00 94.19 82 VAL A N 1
ATOM 650 C CA . VAL A 1 82 ? 1.159 2.133 -11.427 1.00 94.19 82 VAL A CA 1
ATOM 651 C C . VAL A 1 82 ? 1.198 2.183 -12.957 1.00 94.19 82 VAL A C 1
ATOM 653 O O . VAL A 1 82 ? 0.197 2.512 -13.605 1.00 94.19 82 VAL A O 1
ATOM 656 N N . PRO A 1 83 ? 2.322 1.789 -13.576 1.00 93.50 83 PRO A N 1
ATOM 657 C CA . PRO A 1 83 ? 2.384 1.484 -14.999 1.00 93.50 83 PRO A CA 1
ATOM 658 C C . PRO A 1 83 ? 1.315 0.470 -15.432 1.00 93.50 83 PRO A C 1
ATOM 660 O O . PRO A 1 83 ? 1.010 -0.487 -14.716 1.00 93.50 83 PRO A O 1
ATOM 663 N N . ASP A 1 84 ? 0.754 0.643 -16.632 1.00 92.94 84 ASP A N 1
ATOM 664 C CA . ASP A 1 84 ? -0.390 -0.158 -17.100 1.00 92.94 84 ASP A CA 1
ATOM 665 C C . ASP A 1 84 ? -0.075 -1.665 -17.147 1.00 92.94 84 ASP A C 1
ATOM 667 O O . ASP A 1 84 ? -0.941 -2.494 -16.868 1.00 92.94 84 ASP A O 1
ATOM 671 N N . ASN A 1 85 ? 1.182 -2.029 -17.413 1.00 91.88 85 ASN A N 1
ATOM 672 C CA . ASN A 1 85 ? 1.671 -3.411 -17.415 1.00 91.88 85 ASN A CA 1
ATOM 673 C C . ASN A 1 85 ? 1.711 -4.069 -16.021 1.00 91.88 85 ASN A C 1
ATOM 675 O O . ASN A 1 85 ? 1.791 -5.293 -15.944 1.00 91.88 85 ASN A O 1
ATOM 679 N N . LEU A 1 86 ? 1.652 -3.290 -14.936 1.00 91.75 86 LEU A N 1
ATOM 680 C CA . LEU A 1 86 ? 1.618 -3.786 -13.554 1.00 91.75 86 LEU A CA 1
ATOM 681 C C . LEU A 1 86 ? 0.203 -3.787 -12.956 1.00 91.75 86 LEU A C 1
ATOM 683 O O . LEU A 1 86 ? -0.034 -4.469 -11.961 1.00 91.75 86 LEU A O 1
ATOM 687 N N . SER A 1 87 ? -0.749 -3.090 -13.582 1.00 94.00 87 SER A N 1
ATOM 688 C CA . SER A 1 87 ? -2.118 -2.896 -13.076 1.00 94.00 87 SER A CA 1
ATOM 689 C C . SER A 1 87 ? -2.827 -4.196 -12.670 1.00 94.00 87 SER A C 1
ATOM 691 O O . SER A 1 87 ? -3.343 -4.302 -11.560 1.00 94.00 87 SER A O 1
ATOM 693 N N . VAL A 1 88 ? -2.793 -5.222 -13.527 1.00 94.38 88 VAL A N 1
ATOM 694 C CA . VAL A 1 88 ? -3.429 -6.527 -13.271 1.00 94.38 88 VAL A CA 1
ATOM 695 C C . VAL A 1 88 ? -2.771 -7.255 -12.097 1.00 94.38 88 VAL A C 1
ATOM 697 O O . VAL A 1 88 ? -3.463 -7.875 -11.286 1.00 94.38 88 VAL A O 1
ATOM 700 N N . ARG A 1 89 ? -1.440 -7.166 -11.974 1.00 93.19 89 ARG A N 1
ATOM 701 C CA . ARG A 1 89 ? -0.691 -7.771 -10.864 1.00 93.19 89 ARG A CA 1
ATOM 702 C C . ARG A 1 89 ? -1.064 -7.104 -9.542 1.00 93.19 89 ARG A C 1
ATOM 704 O O . ARG A 1 89 ? -1.376 -7.807 -8.585 1.00 93.19 89 ARG A O 1
ATOM 711 N N . VAL A 1 90 ? -1.097 -5.771 -9.515 1.00 92.69 90 VAL A N 1
ATOM 712 C CA . VAL A 1 90 ? -1.475 -4.987 -8.330 1.00 92.69 90 VAL A CA 1
ATOM 713 C C . VAL A 1 90 ? -2.920 -5.262 -7.924 1.00 92.69 90 VAL A C 1
ATOM 715 O O . VAL A 1 90 ? -3.182 -5.526 -6.754 1.00 92.69 90 VAL A O 1
ATOM 718 N N . GLN A 1 91 ? -3.851 -5.280 -8.882 1.00 94.25 91 GLN A N 1
ATOM 719 C CA . GLN A 1 91 ? -5.253 -5.615 -8.622 1.00 94.25 91 GLN A CA 1
ATOM 720 C C . GLN A 1 91 ? -5.382 -7.004 -7.984 1.00 94.25 91 GLN A C 1
ATOM 722 O O . GLN A 1 91 ? -6.001 -7.148 -6.933 1.00 94.25 91 GLN A O 1
ATOM 727 N N . THR A 1 92 ? -4.723 -8.008 -8.570 1.00 92.69 92 THR A N 1
ATOM 728 C CA . THR A 1 92 ? -4.747 -9.390 -8.067 1.00 92.69 92 THR A CA 1
ATOM 729 C C . THR A 1 92 ? -4.172 -9.485 -6.652 1.00 92.69 92 THR A C 1
ATOM 731 O O . THR A 1 92 ? -4.744 -10.153 -5.794 1.00 92.69 92 THR A O 1
ATOM 734 N N . MET A 1 93 ? -3.055 -8.803 -6.388 1.00 92.94 93 MET A N 1
ATOM 735 C CA . MET A 1 93 ? -2.434 -8.751 -5.064 1.00 92.94 93 MET A CA 1
ATOM 736 C C . MET A 1 93 ? -3.394 -8.174 -4.014 1.00 92.94 93 MET A C 1
ATOM 738 O O . MET A 1 93 ? -3.572 -8.775 -2.954 1.00 92.94 93 MET A O 1
ATOM 742 N N . LEU A 1 94 ? -4.041 -7.042 -4.309 1.00 92.38 94 LEU A N 1
ATOM 743 C CA . LEU A 1 94 ? -4.997 -6.423 -3.390 1.00 92.38 94 LEU A CA 1
ATOM 744 C C . LEU A 1 94 ? -6.225 -7.315 -3.158 1.00 92.38 94 LEU A C 1
ATOM 746 O O . LEU A 1 94 ? -6.663 -7.462 -2.018 1.00 92.38 94 LEU A O 1
ATOM 750 N N . ASP A 1 95 ? -6.739 -7.973 -4.200 1.00 91.38 95 ASP A N 1
ATOM 751 C CA . ASP A 1 95 ? -7.865 -8.909 -4.076 1.00 91.38 95 ASP A CA 1
ATOM 752 C C . ASP A 1 95 ? -7.523 -10.129 -3.200 1.00 91.38 95 ASP A C 1
ATOM 754 O O . ASP A 1 95 ? -8.353 -10.594 -2.407 1.00 91.38 95 ASP A O 1
ATOM 758 N N . LEU A 1 96 ? -6.281 -10.619 -3.278 1.00 88.88 96 LEU A N 1
ATOM 759 C CA . LEU A 1 96 ? -5.782 -11.676 -2.398 1.00 88.88 96 LEU A CA 1
ATOM 760 C C . LEU A 1 96 ? -5.674 -11.196 -0.945 1.00 88.88 96 LEU A C 1
ATOM 762 O O . LEU A 1 96 ? -6.177 -11.871 -0.048 1.00 88.88 96 LEU A O 1
ATOM 766 N N . MET A 1 97 ? -5.083 -10.022 -0.703 1.00 89.06 97 MET A N 1
ATOM 767 C CA . MET A 1 97 ? -4.923 -9.435 0.639 1.00 89.06 97 MET A CA 1
ATOM 768 C C . MET A 1 97 ? -6.252 -9.013 1.287 1.00 89.06 97 MET A C 1
ATOM 770 O O . MET A 1 97 ? -6.353 -8.897 2.510 1.00 89.06 97 MET A O 1
ATOM 774 N N . ARG A 1 98 ? -7.299 -8.800 0.490 1.00 86.94 98 ARG A N 1
ATOM 775 C CA . ARG A 1 98 ? -8.660 -8.600 0.994 1.00 86.94 98 ARG A CA 1
ATOM 776 C C . ARG A 1 98 ? -9.244 -9.880 1.600 1.00 86.94 98 ARG A C 1
ATOM 778 O O . ARG A 1 98 ? -9.970 -9.829 2.591 1.00 86.94 98 ARG A O 1
ATOM 785 N N . SER A 1 99 ? -8.922 -11.027 1.006 1.00 81.81 99 SER A N 1
ATOM 786 C CA . SER A 1 99 ? -9.513 -12.327 1.353 1.00 81.81 99 SER A CA 1
ATOM 787 C C . SER A 1 99 ? -8.654 -13.144 2.324 1.00 81.81 99 SER A C 1
ATOM 789 O O . SER A 1 99 ? -9.179 -13.977 3.060 1.00 81.81 99 SER A O 1
ATOM 791 N N . TYR A 1 100 ? -7.342 -12.903 2.344 1.00 74.50 100 TYR A N 1
ATOM 792 C CA . TYR A 1 100 ? -6.370 -13.677 3.108 1.00 74.50 100 TYR A CA 1
ATOM 793 C C . TYR A 1 100 ? -5.362 -12.770 3.812 1.00 74.50 100 TYR A C 1
ATOM 795 O O . TYR A 1 100 ? -4.959 -11.728 3.294 1.00 74.50 100 TYR A O 1
ATOM 803 N N . LYS A 1 101 ? -4.903 -13.200 4.990 1.00 69.56 101 LYS A N 1
ATOM 804 C CA . LYS A 1 101 ? -3.720 -12.615 5.620 1.00 69.56 101 LYS A CA 1
ATOM 805 C C . LYS A 1 101 ? -2.477 -13.217 4.974 1.00 69.56 101 LYS A C 1
ATOM 807 O O . LYS A 1 101 ? -2.251 -14.422 5.096 1.00 69.56 101 LYS A O 1
ATOM 812 N N . LEU A 1 102 ? -1.682 -12.397 4.300 1.00 63.81 102 LEU A N 1
ATOM 813 C CA . LEU A 1 102 ? -0.395 -12.831 3.775 1.00 63.81 102 LEU A CA 1
ATOM 814 C C . LEU A 1 102 ? 0.621 -12.849 4.919 1.00 63.81 102 LEU A C 1
ATOM 816 O O . LEU A 1 102 ? 0.709 -11.921 5.721 1.00 63.81 102 LEU A O 1
ATOM 820 N N . VAL A 1 103 ? 1.371 -13.942 5.021 1.00 59.22 103 VAL A N 1
ATOM 821 C CA . VAL A 1 103 ? 2.465 -14.083 5.983 1.00 59.22 103 VAL A CA 1
ATOM 822 C C . VAL A 1 103 ? 3.751 -13.977 5.182 1.00 59.22 103 VAL A C 1
ATOM 824 O O . VAL A 1 103 ? 3.930 -14.731 4.226 1.00 59.22 103 VAL A O 1
ATOM 827 N N . ALA A 1 104 ? 4.625 -13.037 5.546 1.00 55.91 104 ALA A N 1
ATOM 828 C CA . ALA A 1 104 ? 5.942 -12.932 4.934 1.00 55.91 104 ALA A CA 1
ATOM 829 C C . ALA A 1 104 ? 6.656 -14.288 5.057 1.00 55.91 104 ALA A C 1
ATOM 831 O O . ALA A 1 104 ? 6.767 -14.844 6.154 1.00 55.91 104 ALA A O 1
ATOM 832 N N . SER A 1 105 ? 7.097 -14.850 3.931 1.00 47.44 105 SER A N 1
ATOM 833 C CA . SER A 1 105 ? 7.863 -16.092 3.951 1.00 47.44 105 SER A CA 1
ATOM 834 C C . SER A 1 105 ? 9.240 -15.771 4.524 1.00 47.44 105 SER A C 1
ATOM 836 O O . SER A 1 105 ? 10.025 -15.049 3.906 1.00 47.44 105 SER A O 1
ATOM 838 N N . VAL A 1 106 ? 9.538 -16.286 5.715 1.00 45.41 106 VAL A N 1
ATOM 839 C CA . VAL A 1 106 ? 10.898 -16.251 6.248 1.00 45.41 106 VAL A CA 1
ATOM 840 C C . VAL A 1 106 ? 11.716 -17.211 5.388 1.00 45.41 106 VAL A C 1
ATOM 842 O O . VAL A 1 106 ? 11.620 -18.427 5.553 1.00 45.41 106 VAL A O 1
ATOM 845 N N . SER A 1 107 ? 12.500 -16.686 4.444 1.00 45.50 107 SER A N 1
ATOM 846 C CA . SER A 1 107 ? 13.528 -17.467 3.748 1.00 45.50 107 SER A CA 1
ATOM 847 C C . SER A 1 107 ? 14.633 -17.811 4.744 1.00 45.50 107 SER A C 1
ATOM 849 O O . SER A 1 107 ? 15.690 -17.191 4.797 1.00 45.50 107 SER A O 1
ATOM 851 N N . SER A 1 108 ? 14.362 -18.809 5.579 1.00 42.19 108 SER A N 1
ATOM 852 C CA . SER A 1 108 ? 15.347 -19.471 6.417 1.00 42.19 108 SER A CA 1
ATOM 853 C C . SER A 1 108 ? 16.209 -20.371 5.529 1.00 42.19 108 SER A C 1
ATOM 855 O O . SER A 1 108 ? 16.028 -21.587 5.495 1.00 42.19 108 SER A O 1
ATOM 857 N N . CYS A 1 109 ? 17.193 -19.793 4.840 1.00 52.59 109 CYS A N 1
ATOM 858 C CA . CYS A 1 109 ? 18.393 -20.533 4.447 1.00 52.59 109 CYS A CA 1
ATOM 859 C C . CYS A 1 109 ? 19.256 -20.771 5.700 1.00 52.59 109 CYS A C 1
ATOM 861 O O . CYS A 1 109 ? 20.346 -20.222 5.832 1.00 52.59 109 CYS A O 1
ATOM 863 N N . ALA A 1 110 ? 18.746 -21.548 6.657 1.00 45.06 110 ALA A N 1
ATOM 864 C CA . ALA A 1 110 ? 19.506 -21.999 7.814 1.00 45.06 110 ALA A CA 1
ATOM 865 C C . ALA A 1 110 ? 20.022 -23.417 7.539 1.00 45.06 110 ALA A C 1
ATOM 867 O O . ALA A 1 110 ? 19.260 -24.379 7.542 1.00 45.06 110 ALA A O 1
ATOM 868 N N . GLY A 1 111 ? 21.321 -23.472 7.235 1.00 49.78 111 GLY A N 1
ATOM 869 C CA . GLY A 1 111 ? 22.259 -24.594 7.322 1.00 49.78 111 GLY A CA 1
ATOM 870 C C . GLY A 1 111 ? 21.707 -26.014 7.444 1.00 49.78 111 GLY A C 1
ATOM 871 O O . GLY A 1 111 ? 21.312 -26.445 8.523 1.00 49.78 111 GLY A O 1
ATOM 872 N N . PHE A 1 112 ? 21.850 -26.789 6.370 1.00 45.25 112 PHE A N 1
ATOM 873 C CA . PHE A 1 112 ? 21.981 -28.239 6.470 1.00 45.25 112 PHE A CA 1
ATOM 874 C C . PHE A 1 112 ? 23.475 -28.571 6.361 1.00 45.25 112 PHE A C 1
ATOM 876 O O . PHE A 1 112 ? 24.001 -28.712 5.259 1.00 45.25 112 PHE A O 1
ATOM 883 N N . GLU A 1 113 ? 24.188 -28.623 7.489 1.00 53.03 113 GLU A N 1
ATOM 884 C CA . GLU A 1 113 ? 25.490 -29.297 7.533 1.00 53.03 113 GLU A CA 1
ATOM 885 C C . GLU A 1 113 ? 25.229 -30.811 7.582 1.00 53.03 113 GLU A C 1
ATOM 887 O O . GLU A 1 113 ? 24.602 -31.282 8.536 1.00 53.03 113 GLU A O 1
ATOM 892 N N . PRO A 1 114 ? 25.663 -31.605 6.585 1.00 53.59 114 PRO A N 1
ATOM 893 C CA . PRO A 1 114 ? 25.589 -33.048 6.690 1.00 53.59 114 PRO A CA 1
ATOM 894 C C . PRO A 1 114 ? 26.759 -33.509 7.561 1.00 53.59 114 PRO A C 1
ATOM 896 O O . PRO A 1 114 ? 27.898 -33.593 7.109 1.00 53.59 114 PRO A O 1
ATOM 899 N N . GLY A 1 115 ? 26.482 -33.797 8.829 1.00 61.06 115 GLY A N 1
ATOM 900 C CA . GLY A 1 115 ? 27.365 -34.646 9.616 1.00 61.06 115 GLY A CA 1
ATOM 901 C C . GLY A 1 115 ? 27.229 -36.085 9.131 1.00 61.06 115 GLY A C 1
ATOM 902 O O . GLY A 1 115 ? 26.114 -36.602 9.140 1.00 61.06 115 GLY A O 1
ATOM 903 N N . HIS A 1 116 ? 28.332 -36.696 8.693 1.00 42.25 116 HIS A N 1
ATOM 904 C CA . HIS A 1 116 ? 28.732 -38.079 8.992 1.00 42.25 116 HIS A CA 1
ATOM 905 C C . HIS A 1 116 ? 30.114 -38.383 8.399 1.00 42.25 116 HIS A C 1
ATOM 907 O O . HIS A 1 116 ? 30.306 -38.151 7.185 1.00 42.25 116 HIS A O 1
#